Protein AF-R6BCE7-F1 (afdb_monomer)

pLDDT: mean 92.73, std 3.62, range [75.0, 97.38]

Mean predicted aligned error: 3.89 Å

Solvent-accessible surface area (backbone atoms only — not comparable to full-atom values): 5252 Å² total; per-residue (Å²): 100,74,44,82,47,73,57,94,94,38,68,33,36,38,37,47,66,36,90,86,33,65,74,57,35,53,32,46,33,52,50,38,34,76,74,69,73,43,73,53,62,67,44,45,74,71,65,68,71,46,92,45,57,43,50,38,33,36,24,44,94,90,36,59,54,32,43,45,28,38,34,62,43,83,44,72,56,94,90,40,82,42,81,44,71,57,72,52,74,54,107

Foldseek 3Di:
DWDWDADPNAIKIKDFPCLPPVLQLVLVQVQCCVPPVDGCPVVSVVVVPDPQKTWIFIGHPSHTDKIKIWGFDFDQDPNDTDTDTDIDIDD

Sequence (91 aa):
MRKNITINNKKYIFDDQIRDNLAVRTGFDRLAQQTFDISFEEWHKGGWWQENYQPHLLLCDGKVAANLSVNRIDCQINGVRRRMFPTLSHA

Structure (mmCIF, N/CA/C/O backbone):
data_AF-R6BCE7-F1
#
_entry.id   AF-R6BCE7-F1
#
loop_
_atom_site.group_PDB
_atom_site.id
_atom_site.type_symbol
_atom_site.label_atom_id
_atom_site.label_alt_id
_atom_site.label_comp_id
_atom_site.label_asym_id
_atom_site.label_entity_id
_atom_site.label_seq_id
_atom_site.pdbx_PDB_ins_code
_atom_site.Cartn_x
_atom_site.Cartn_y
_atom_site.Cartn_z
_atom_site.occupancy
_atom_site.B_iso_or_equiv
_atom_site.auth_seq_id
_atom_site.auth_comp_id
_atom_site.auth_asym_id
_atom_site.auth_atom_id
_atom_site.pdbx_PDB_model_num
ATOM 1 N N . MET A 1 1 ? 5.134 11.387 7.083 1.00 88.88 1 MET A N 1
ATOM 2 C CA . MET A 1 1 ? 4.376 12.221 8.015 1.00 88.88 1 MET A CA 1
ATOM 3 C C . MET A 1 1 ? 3.063 11.571 8.400 1.00 88.88 1 MET A C 1
ATOM 5 O O . MET A 1 1 ? 2.294 11.143 7.550 1.00 88.88 1 MET A O 1
ATOM 9 N N . ARG A 1 2 ? 2.781 11.582 9.701 1.00 93.06 2 ARG A N 1
ATOM 10 C CA . ARG A 1 2 ? 1.492 11.182 10.259 1.00 93.06 2 ARG A CA 1
ATOM 11 C C . ARG A 1 2 ? 0.706 12.424 10.670 1.00 93.06 2 ARG A C 1
ATOM 13 O O . ARG A 1 2 ? 1.262 13.290 11.345 1.00 93.06 2 ARG A O 1
ATOM 20 N N . LYS A 1 3 ? -0.554 12.550 10.247 1.00 96.19 3 LYS A N 1
ATOM 21 C CA . LYS A 1 3 ? -1.378 13.752 10.482 1.00 96.19 3 LYS A CA 1
ATOM 22 C C . LYS A 1 3 ? -2.838 13.396 10.739 1.00 96.19 3 LYS A C 1
ATOM 24 O O . LYS A 1 3 ? -3.393 12.546 10.057 1.00 96.19 3 LYS A O 1
ATOM 29 N N . ASN A 1 4 ? -3.477 14.091 11.677 1.00 97.00 4 ASN A N 1
ATOM 30 C CA . ASN A 1 4 ? -4.930 14.020 11.840 1.00 97.00 4 ASN A CA 1
ATOM 31 C C . ASN A 1 4 ? -5.602 14.887 10.772 1.00 97.00 4 ASN A C 1
ATOM 33 O O . ASN A 1 4 ? -5.213 16.041 10.587 1.00 97.00 4 ASN A O 1
ATOM 37 N N . ILE A 1 5 ? -6.614 14.351 10.099 1.00 96.38 5 ILE A N 1
ATOM 38 C CA . ILE A 1 5 ? -7.400 15.069 9.093 1.00 96.38 5 ILE A CA 1
ATOM 39 C C . ILE A 1 5 ? -8.891 14.854 9.347 1.00 96.38 5 ILE A C 1
ATOM 41 O O . ILE A 1 5 ? -9.299 13.837 9.906 1.00 96.38 5 ILE A O 1
ATOM 45 N N . THR A 1 6 ? -9.715 15.814 8.936 1.00 96.62 6 THR A N 1
ATOM 46 C CA . THR A 1 6 ? -11.176 15.688 8.991 1.00 96.62 6 THR A CA 1
ATOM 47 C C . THR A 1 6 ? -11.727 15.786 7.578 1.00 96.62 6 THR A C 1
ATOM 49 O O . THR A 1 6 ? -11.450 16.757 6.880 1.00 96.62 6 THR A O 1
ATOM 52 N N . ILE A 1 7 ? -12.491 14.780 7.160 1.00 94.25 7 ILE A N 1
ATOM 53 C CA . ILE A 1 7 ? -13.155 14.721 5.854 1.00 94.25 7 ILE A CA 1
ATOM 54 C C . ILE A 1 7 ? -14.630 14.437 6.132 1.00 94.25 7 ILE A C 1
ATOM 56 O O . ILE A 1 7 ? -14.941 13.452 6.799 1.00 94.25 7 ILE A O 1
ATOM 60 N N . ASN A 1 8 ? -15.536 15.295 5.655 1.00 94.19 8 ASN A N 1
ATOM 61 C CA . ASN A 1 8 ? -16.987 15.154 5.852 1.00 94.19 8 ASN A CA 1
ATOM 62 C C . ASN A 1 8 ? -17.383 14.906 7.325 1.00 94.19 8 ASN A C 1
ATOM 64 O O . ASN A 1 8 ? -18.104 13.961 7.631 1.00 94.19 8 ASN A O 1
ATOM 68 N N . ASN A 1 9 ? -16.861 15.723 8.250 1.00 94.56 9 ASN A N 1
ATOM 69 C CA . ASN A 1 9 ? -17.056 15.614 9.710 1.00 94.56 9 ASN A CA 1
ATOM 70 C C . ASN A 1 9 ? -16.564 14.309 10.359 1.00 94.56 9 ASN A C 1
ATOM 72 O O . ASN A 1 9 ? -16.789 14.087 11.549 1.00 94.56 9 ASN A O 1
ATOM 76 N N . LYS A 1 10 ? -15.846 13.465 9.617 1.00 95.50 10 LYS A N 1
ATOM 77 C CA . LYS A 1 10 ? -15.255 12.232 10.123 1.00 95.50 10 LYS A CA 1
ATOM 78 C C . LYS A 1 10 ? -13.745 12.389 10.272 1.00 95.50 10 LYS A C 1
ATOM 80 O O . LYS A 1 10 ? -13.082 12.975 9.414 1.00 95.50 10 LYS A O 1
ATOM 85 N N . LYS A 1 11 ? -13.211 11.903 11.393 1.00 97.00 11 LYS A N 1
ATOM 86 C CA . LYS A 1 11 ? -11.785 11.993 11.727 1.00 97.00 11 LYS A CA 1
ATOM 87 C C . LYS A 1 11 ? -11.028 10.827 11.108 1.00 97.00 11 LYS A C 1
ATOM 89 O O . LYS A 1 11 ? -11.445 9.679 11.236 1.00 97.00 11 LYS A O 1
ATOM 94 N N . TYR A 1 12 ? -9.893 11.139 10.504 1.00 97.38 12 TYR A N 1
ATOM 95 C CA . TYR A 1 12 ? -8.960 10.167 9.959 1.00 97.38 12 TYR A CA 1
ATOM 96 C C . TYR A 1 12 ? -7.536 10.498 10.385 1.00 97.38 12 TYR A C 1
ATOM 98 O O . TYR A 1 12 ? -7.223 11.627 10.776 1.00 97.38 12 TYR A O 1
ATOM 106 N N . ILE A 1 13 ? -6.660 9.511 10.251 1.00 97.31 13 ILE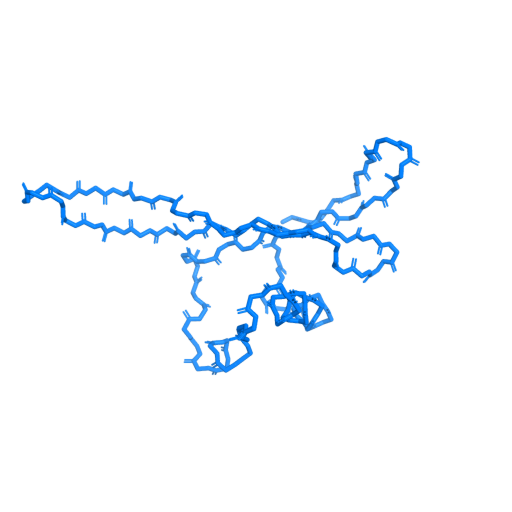 A N 1
ATOM 107 C CA . ILE A 1 13 ? -5.219 9.695 10.357 1.00 97.31 13 ILE A CA 1
ATOM 108 C C . ILE A 1 13 ? -4.603 9.387 8.999 1.00 97.31 13 ILE A C 1
ATOM 110 O O . ILE A 1 13 ? -4.713 8.268 8.511 1.00 97.31 13 ILE A O 1
ATOM 114 N N . PHE A 1 14 ? -3.956 10.379 8.403 1.00 97.00 14 PHE A N 1
ATOM 115 C CA . PHE A 1 14 ? -3.071 10.189 7.264 1.00 97.00 14 PHE A CA 1
ATOM 116 C C . PHE A 1 14 ? -1.725 9.643 7.743 1.00 97.00 14 PHE A C 1
ATOM 118 O O . PHE A 1 14 ? -1.176 10.171 8.715 1.00 97.00 14 PHE A O 1
ATOM 125 N N . ASP A 1 15 ? -1.192 8.626 7.067 1.00 96.19 15 ASP A N 1
ATOM 126 C CA . ASP A 1 15 ? 0.141 8.074 7.328 1.00 96.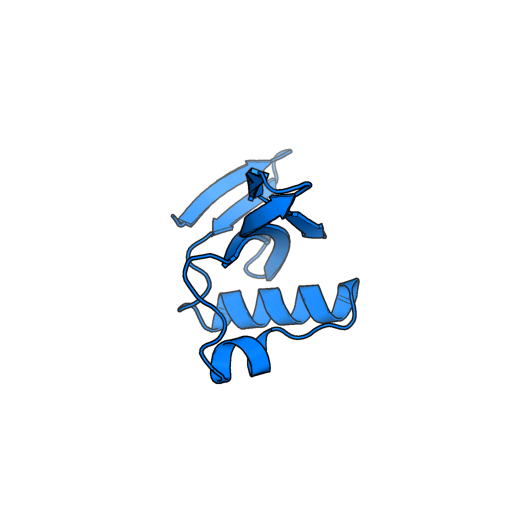19 15 ASP A CA 1
ATOM 127 C C . ASP A 1 15 ? 0.809 7.589 6.03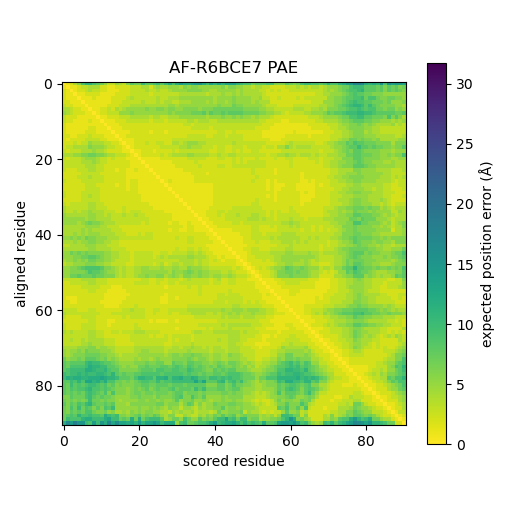3 1.00 96.19 15 ASP A C 1
ATOM 129 O O . ASP A 1 15 ? 0.214 6.830 5.273 1.00 96.19 15 ASP A O 1
ATOM 133 N N . ASP A 1 16 ? 2.047 8.016 5.794 1.00 94.38 16 ASP A N 1
ATOM 134 C CA . ASP A 1 16 ? 2.888 7.596 4.663 1.00 94.38 16 ASP A CA 1
ATOM 135 C C . ASP A 1 16 ? 4.233 6.972 5.109 1.00 94.38 16 ASP A C 1
ATOM 137 O O . ASP A 1 16 ? 5.088 6.639 4.290 1.00 94.38 16 ASP A O 1
ATOM 141 N N . GLN A 1 17 ? 4.429 6.786 6.422 1.00 91.31 17 GLN A N 1
ATOM 142 C CA . GLN A 1 17 ? 5.623 6.185 7.031 1.00 91.31 17 GLN A CA 1
ATOM 143 C C . GLN A 1 17 ? 5.294 4.798 7.581 1.00 91.31 17 GLN A C 1
ATOM 145 O O . GLN A 1 17 ? 5.558 4.458 8.733 1.00 91.31 17 GLN A O 1
ATOM 150 N N . ILE A 1 18 ? 4.676 3.987 6.727 1.00 92.31 18 ILE A N 1
ATOM 151 C CA . ILE A 1 18 ? 4.016 2.751 7.153 1.00 92.31 18 ILE A CA 1
ATOM 152 C C . ILE A 1 18 ? 4.925 1.528 7.079 1.00 92.31 18 ILE A C 1
ATOM 154 O O . ILE A 1 18 ? 4.659 0.541 7.758 1.00 92.31 18 ILE A O 1
ATOM 158 N N . ARG A 1 19 ? 6.021 1.607 6.310 1.00 89.94 19 ARG A N 1
ATOM 159 C CA . ARG A 1 19 ? 6.957 0.492 6.105 1.00 89.94 19 ARG A CA 1
ATOM 160 C C . ARG A 1 19 ? 7.470 -0.072 7.426 1.00 89.94 19 ARG A C 1
ATOM 162 O O . ARG A 1 19 ? 7.440 -1.280 7.601 1.00 89.94 19 ARG A O 1
ATOM 169 N N . ASP A 1 20 ? 7.852 0.788 8.366 1.00 88.94 20 ASP A N 1
ATOM 170 C CA . ASP A 1 20 ? 8.471 0.373 9.632 1.00 88.94 20 ASP A CA 1
ATOM 171 C C . ASP A 1 20 ? 7.455 0.282 10.794 1.00 88.94 20 ASP A C 1
ATOM 173 O O . ASP A 1 20 ? 7.807 -0.069 11.920 1.00 88.94 20 ASP A O 1
ATOM 177 N N . ASN A 1 21 ? 6.169 0.552 10.532 1.00 91.81 21 ASN A N 1
ATOM 178 C CA . ASN A 1 21 ? 5.092 0.468 11.517 1.00 91.81 21 ASN A CA 1
ATOM 179 C C . ASN A 1 21 ? 4.272 -0.812 11.313 1.00 91.81 21 ASN A C 1
ATOM 181 O O .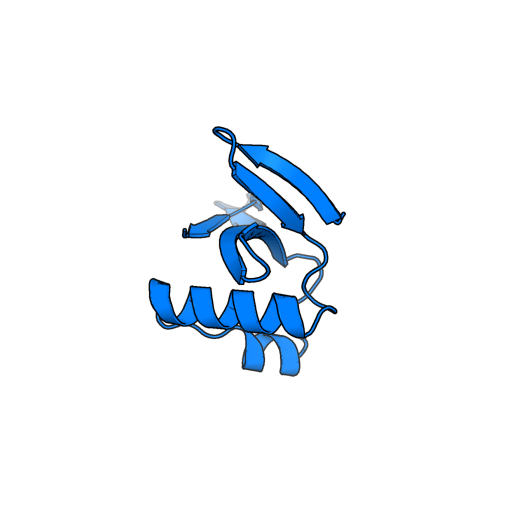 ASN A 1 21 ? 3.352 -0.845 10.495 1.00 91.81 21 ASN A O 1
ATOM 185 N N . LEU A 1 22 ? 4.573 -1.853 12.098 1.00 93.06 22 LEU A N 1
ATOM 186 C CA . LEU A 1 22 ? 3.950 -3.175 11.966 1.00 93.06 22 LEU A CA 1
ATOM 187 C C . LEU A 1 22 ? 2.414 -3.123 11.971 1.00 93.06 22 LEU A C 1
ATOM 189 O O . LEU A 1 22 ? 1.787 -3.702 11.091 1.00 93.06 22 LEU A O 1
ATOM 193 N N . ALA A 1 23 ? 1.801 -2.407 12.917 1.00 92.12 23 ALA A N 1
ATOM 194 C CA . ALA A 1 23 ? 0.342 -2.373 13.044 1.00 92.12 23 ALA A CA 1
ATOM 195 C C . ALA A 1 23 ? -0.330 -1.755 11.808 1.00 92.12 23 ALA A C 1
ATOM 197 O O . ALA A 1 23 ? -1.345 -2.256 11.320 1.00 92.12 23 ALA A O 1
ATOM 198 N N . VAL A 1 24 ? 0.253 -0.676 11.279 1.00 94.31 24 VAL A N 1
ATOM 199 C CA . VAL A 1 24 ? -0.271 -0.002 10.087 1.00 94.31 24 VAL A CA 1
ATOM 200 C C . VAL A 1 24 ? 0.002 -0.832 8.831 1.00 94.31 24 VAL A C 1
ATOM 202 O O . VAL A 1 24 ? -0.895 -0.972 8.001 1.00 94.31 24 VAL A O 1
ATOM 205 N N . ARG A 1 25 ? 1.187 -1.446 8.722 1.00 95.31 25 ARG A N 1
ATOM 206 C CA . ARG A 1 25 ? 1.560 -2.321 7.603 1.00 95.31 25 ARG A CA 1
ATOM 207 C C . ARG A 1 25 ? 0.661 -3.550 7.506 1.00 95.31 25 ARG A C 1
ATOM 209 O O . ARG A 1 25 ? 0.149 -3.821 6.430 1.00 95.31 25 ARG A O 1
ATOM 216 N N . THR A 1 26 ? 0.375 -4.223 8.620 1.00 95.44 26 THR A N 1
ATOM 217 C CA . THR A 1 26 ? -0.580 -5.344 8.649 1.00 95.44 26 THR A CA 1
ATOM 218 C C . THR A 1 26 ? -1.984 -4.898 8.229 1.00 95.44 26 THR A C 1
ATOM 220 O O . THR A 1 26 ? -2.672 -5.607 7.499 1.00 95.44 26 THR A O 1
ATOM 223 N N . GLY A 1 27 ? -2.422 -3.706 8.653 1.00 95.44 27 GLY A N 1
ATOM 224 C CA . GLY A 1 27 ? -3.700 -3.141 8.216 1.00 95.44 27 GLY A CA 1
ATOM 225 C C . GLY A 1 27 ? -3.749 -2.860 6.711 1.00 95.44 27 GLY A C 1
ATOM 226 O O . GLY A 1 27 ? -4.768 -3.130 6.077 1.00 95.44 27 GLY A O 1
ATOM 227 N N . PHE A 1 28 ? -2.651 -2.348 6.154 1.00 96.12 28 PHE A N 1
ATOM 228 C CA . PHE A 1 28 ? -2.475 -2.109 4.723 1.00 96.12 28 PHE A CA 1
ATOM 229 C C . PHE A 1 28 ? -2.483 -3.413 3.922 1.00 96.12 28 PHE A C 1
ATOM 231 O O . PHE A 1 28 ? -3.244 -3.523 2.964 1.00 96.12 28 PHE A O 1
ATOM 238 N N . ASP A 1 29 ? -1.706 -4.406 4.354 1.00 95.81 29 ASP A N 1
ATOM 239 C CA . ASP A 1 29 ? -1.619 -5.709 3.697 1.00 95.81 29 ASP A CA 1
ATOM 240 C C . ASP A 1 29 ? -2.983 -6.402 3.655 1.00 95.81 29 ASP A C 1
ATOM 242 O O . ASP A 1 29 ? -3.432 -6.851 2.605 1.00 95.81 29 ASP A O 1
ATOM 246 N N . ARG A 1 30 ? -3.713 -6.375 4.776 1.00 96.00 30 ARG A N 1
ATOM 247 C CA . ARG A 1 30 ? -5.082 -6.895 4.847 1.00 96.00 30 ARG A CA 1
ATOM 248 C C . ARG A 1 30 ? -6.011 -6.208 3.845 1.00 96.00 30 ARG A C 1
ATOM 250 O O . ARG A 1 30 ? -6.801 -6.885 3.196 1.00 96.00 30 ARG A O 1
ATOM 257 N N . LEU A 1 31 ? -5.939 -4.881 3.721 1.00 96.00 31 LEU A N 1
ATOM 258 C CA . LEU A 1 31 ? -6.776 -4.143 2.771 1.00 96.00 31 LEU A CA 1
ATOM 259 C C . LEU A 1 31 ? -6.414 -4.494 1.315 1.00 96.00 31 LEU A C 1
ATOM 261 O O . LEU A 1 31 ? -7.306 -4.637 0.479 1.00 96.00 31 LEU A O 1
ATOM 265 N N . ALA A 1 32 ? -5.124 -4.658 1.013 1.00 95.19 32 ALA A N 1
ATOM 266 C CA . ALA A 1 32 ? -4.655 -5.071 -0.306 1.00 95.19 32 ALA A CA 1
ATOM 267 C C . ALA A 1 32 ? -5.129 -6.486 -0.673 1.00 95.19 32 ALA A C 1
ATOM 269 O O . ALA A 1 32 ? -5.655 -6.675 -1.768 1.00 95.19 32 ALA A O 1
ATOM 270 N N . GLN A 1 33 ? -5.044 -7.439 0.260 1.00 95.69 33 GLN A N 1
ATOM 271 C CA . GLN A 1 33 ? -5.576 -8.792 0.075 1.00 95.69 33 GLN A CA 1
ATOM 272 C C . GLN A 1 33 ? -7.084 -8.760 -0.197 1.00 95.69 33 GLN A C 1
ATOM 274 O O . GLN A 1 33 ? -7.560 -9.369 -1.145 1.00 95.69 33 GLN A O 1
ATOM 279 N N . GLN A 1 34 ? -7.844 -7.988 0.585 1.00 95.62 34 GLN A N 1
ATOM 280 C CA . GLN A 1 34 ? -9.298 -7.890 0.418 1.00 95.62 34 GLN A CA 1
ATOM 281 C C . GLN A 1 34 ? -9.730 -7.273 -0.920 1.00 95.62 34 GLN A C 1
ATOM 283 O O . GLN A 1 34 ? -10.816 -7.587 -1.399 1.00 95.62 34 GLN A O 1
ATOM 288 N N . THR A 1 35 ? -8.917 -6.386 -1.501 1.00 94.44 35 THR A N 1
ATOM 289 C CA . THR A 1 35 ? -9.289 -5.650 -2.722 1.00 94.44 35 THR A CA 1
ATOM 290 C C . THR A 1 35 ? -8.741 -6.303 -3.990 1.00 94.44 35 THR A C 1
ATOM 292 O O . THR A 1 35 ? -9.420 -6.339 -5.013 1.00 94.44 35 THR A O 1
ATOM 295 N N . PHE A 1 36 ? -7.501 -6.789 -3.940 1.00 91.69 36 PHE A N 1
ATOM 296 C CA . PHE A 1 36 ? -6.748 -7.232 -5.115 1.00 91.69 36 PHE A CA 1
ATOM 297 C C . PHE A 1 36 ? -6.210 -8.655 -5.001 1.00 91.69 36 PHE A C 1
ATOM 299 O O . PHE A 1 36 ? -5.580 -9.117 -5.946 1.00 91.69 36 P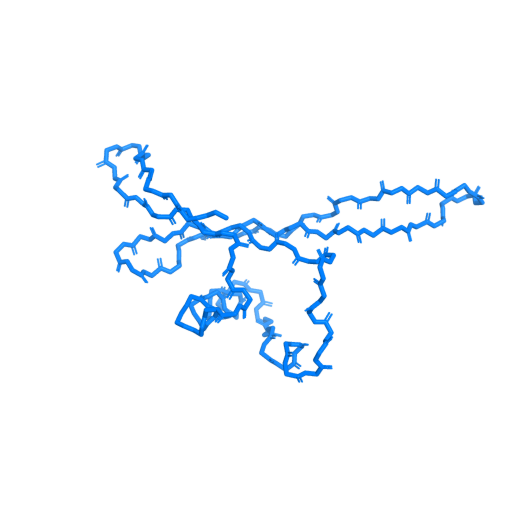HE A O 1
ATOM 306 N N . ASP A 1 37 ? -6.423 -9.328 -3.867 1.00 94.00 37 ASP A N 1
ATOM 307 C CA . ASP A 1 37 ? -5.875 -10.660 -3.591 1.00 94.00 37 ASP A CA 1
ATOM 308 C C . ASP A 1 37 ? -4.336 -10.709 -3.694 1.00 94.00 37 ASP A C 1
ATOM 310 O O . ASP A 1 37 ? -3.731 -11.681 -4.138 1.00 94.00 37 ASP A O 1
ATOM 314 N N . ILE A 1 38 ? -3.681 -9.612 -3.287 1.00 92.25 38 ILE A N 1
ATOM 315 C CA . ILE A 1 38 ? -2.217 -9.492 -3.226 1.00 92.25 38 ILE A CA 1
ATOM 316 C C . ILE A 1 38 ?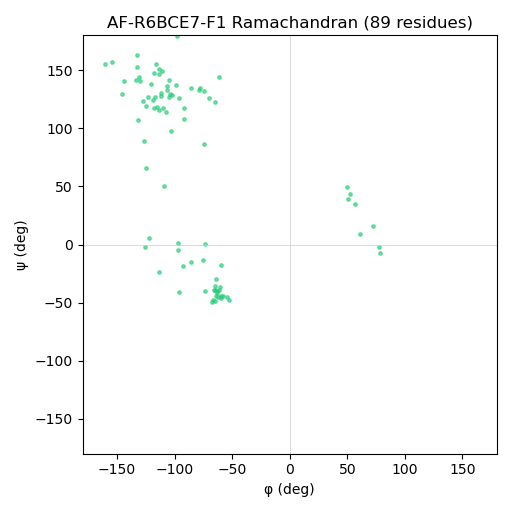 -1.750 -9.262 -1.789 1.00 92.25 38 ILE A C 1
ATOM 318 O O . ILE A 1 38 ? -2.414 -8.572 -1.016 1.00 92.25 38 ILE A O 1
ATOM 322 N N . SER A 1 39 ? -0.564 -9.778 -1.459 1.00 93.50 39 SER A N 1
ATOM 323 C CA . SER A 1 39 ? 0.135 -9.485 -0.204 1.00 93.50 39 SER A CA 1
ATOM 324 C C . SER A 1 39 ? 1.507 -8.866 -0.473 1.00 93.50 39 SER A C 1
ATOM 326 O O . SER A 1 39 ? 2.257 -9.290 -1.352 1.00 93.50 39 SER A O 1
ATOM 328 N N . PHE A 1 40 ? 1.834 -7.856 0.321 1.00 92.06 40 PHE A N 1
ATOM 329 C CA . PHE A 1 40 ? 3.101 -7.149 0.386 1.00 92.06 40 PHE A CA 1
ATOM 330 C C . PHE A 1 40 ? 4.017 -7.671 1.503 1.00 92.06 40 PHE A C 1
ATOM 332 O O . PHE A 1 40 ? 5.155 -7.216 1.591 1.00 92.06 40 PHE A O 1
ATOM 339 N N . GLU A 1 41 ? 3.579 -8.607 2.353 1.00 92.75 41 GLU A N 1
ATOM 340 C CA . GLU A 1 41 ? 4.387 -9.091 3.485 1.00 92.75 41 GLU A CA 1
ATOM 341 C C . GLU A 1 41 ? 5.632 -9.859 3.031 1.00 92.75 41 GLU A C 1
ATOM 343 O O . GLU A 1 41 ? 6.736 -9.557 3.482 1.00 92.75 41 GLU A O 1
ATOM 348 N N . GLU A 1 42 ? 5.499 -10.797 2.091 1.00 90.62 42 GLU A N 1
ATOM 3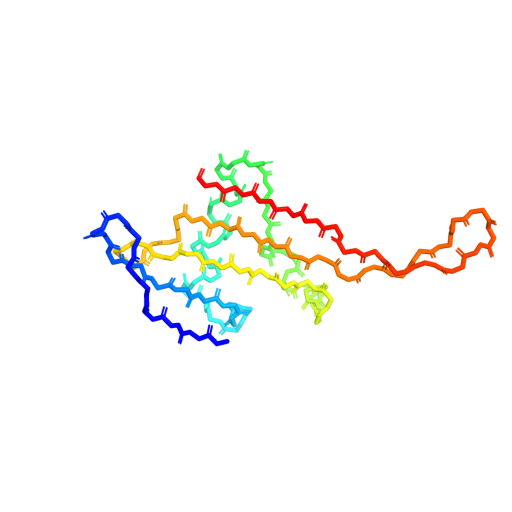49 C CA . GLU A 1 42 ? 6.666 -11.499 1.533 1.00 90.62 42 GLU A CA 1
ATOM 350 C C . GLU A 1 42 ? 7.572 -10.537 0.762 1.00 90.62 42 GLU A C 1
ATOM 352 O O . GLU A 1 42 ? 8.799 -10.606 0.853 1.00 90.62 42 GLU A O 1
ATOM 357 N N . TRP A 1 43 ? 6.966 -9.562 0.080 1.00 91.50 43 TRP A N 1
ATOM 358 C CA . TRP A 1 43 ? 7.706 -8.538 -0.641 1.00 91.50 43 TRP A CA 1
ATOM 359 C C . TRP A 1 43 ? 8.533 -7.636 0.302 1.00 91.50 43 TRP A C 1
ATOM 361 O O . TRP A 1 43 ? 9.684 -7.287 0.026 1.00 91.50 43 TRP A O 1
ATOM 371 N N . HIS A 1 44 ? 7.960 -7.303 1.459 1.00 92.88 44 HIS A N 1
ATOM 372 C CA . HIS A 1 44 ? 8.617 -6.567 2.531 1.00 92.88 44 HIS A CA 1
ATOM 373 C C . HIS A 1 44 ? 9.733 -7.392 3.191 1.00 92.88 44 HIS A C 1
ATOM 375 O O . HIS A 1 44 ? 10.855 -6.903 3.319 1.00 92.88 44 HIS A O 1
ATOM 381 N N . LYS A 1 45 ? 9.461 -8.649 3.572 1.00 92.00 45 LYS A N 1
ATOM 382 C CA . LYS A 1 45 ? 10.445 -9.551 4.205 1.00 92.00 45 LYS A CA 1
ATOM 383 C C . LYS A 1 45 ? 11.656 -9.818 3.316 1.00 92.00 45 LYS A C 1
ATOM 385 O O . LYS A 1 45 ? 12.769 -9.899 3.827 1.00 92.00 45 LYS A O 1
ATOM 390 N N . GLY A 1 46 ? 11.454 -9.916 2.003 1.00 92.69 46 GLY A N 1
ATOM 391 C CA . GLY A 1 46 ? 12.541 -10.077 1.037 1.00 92.69 46 GLY A CA 1
ATOM 392 C C . GLY A 1 46 ? 13.367 -8.811 0.786 1.00 92.69 46 GLY A C 1
ATOM 393 O O . GLY A 1 46 ? 14.293 -8.844 -0.019 1.00 92.69 46 GLY A O 1
ATOM 394 N N . GLY A 1 47 ? 13.054 -7.687 1.444 1.00 90.81 47 GLY A N 1
ATOM 395 C CA . GLY A 1 47 ? 13.794 -6.431 1.290 1.00 90.81 47 GLY A CA 1
ATOM 396 C C . GLY A 1 47 ? 13.557 -5.734 -0.051 1.00 90.81 47 GLY A C 1
ATOM 397 O O . GL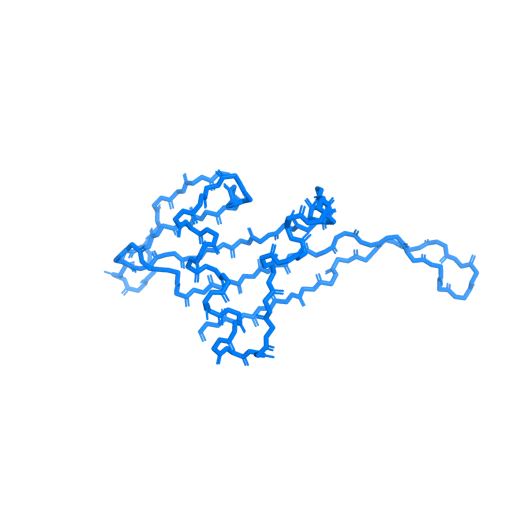Y A 1 47 ? 14.317 -4.845 -0.434 1.00 90.81 47 GLY A O 1
ATOM 398 N N . TRP A 1 48 ? 12.511 -6.112 -0.785 1.00 89.38 48 TRP A N 1
ATOM 399 C CA . TRP A 1 48 ? 12.195 -5.514 -2.082 1.00 89.38 48 TRP A CA 1
ATOM 400 C C . TRP A 1 48 ? 11.345 -4.240 -1.957 1.00 89.38 48 TRP A C 1
ATOM 402 O O . TRP A 1 48 ? 11.303 -3.437 -2.892 1.00 89.38 48 TRP A O 1
ATOM 412 N N . TRP A 1 49 ? 10.741 -3.995 -0.788 1.00 91.00 49 TRP A N 1
ATOM 413 C CA . TRP A 1 49 ? 10.095 -2.723 -0.459 1.00 91.00 49 TRP A CA 1
ATOM 414 C C . TRP A 1 49 ? 11.124 -1.624 -0.168 1.00 91.00 49 TRP A C 1
ATOM 416 O O . TRP A 1 49 ? 11.491 -1.331 0.975 1.00 91.00 49 TRP A O 1
ATOM 426 N N . GLN A 1 50 ? 11.553 -0.963 -1.237 1.00 87.62 50 GLN A N 1
ATOM 427 C CA . GLN A 1 50 ? 12.524 0.128 -1.200 1.00 87.62 50 GLN A CA 1
ATOM 428 C C . GLN A 1 50 ? 11.855 1.511 -1.229 1.00 87.62 50 GLN A C 1
ATOM 430 O O . GLN A 1 50 ? 10.635 1.634 -1.318 1.00 87.62 50 GLN A O 1
ATOM 435 N N . GLU A 1 51 ? 12.657 2.577 -1.189 1.00 87.12 51 GLU A N 1
ATOM 436 C CA . GLU A 1 51 ? 12.185 3.977 -1.161 1.00 87.12 51 GLU A CA 1
ATOM 437 C C . GLU A 1 51 ? 11.327 4.394 -2.366 1.00 87.12 51 GLU A C 1
ATOM 439 O O . GLU A 1 51 ? 10.638 5.416 -2.334 1.00 87.12 51 GLU A O 1
ATOM 444 N N . ASN A 1 52 ? 11.387 3.617 -3.448 1.00 87.69 52 ASN A N 1
ATOM 445 C CA . ASN A 1 52 ? 10.632 3.870 -4.666 1.00 87.69 52 ASN A CA 1
ATOM 446 C C . ASN A 1 52 ? 9.147 3.512 -4.532 1.00 87.69 52 ASN A C 1
ATOM 448 O O . ASN A 1 52 ? 8.384 3.929 -5.394 1.00 87.69 52 ASN A O 1
ATOM 452 N N . TYR A 1 53 ? 8.733 2.779 -3.493 1.00 90.88 53 TYR A N 1
ATOM 453 C CA . TYR A 1 53 ? 7.325 2.492 -3.226 1.00 90.88 53 TYR A CA 1
ATOM 454 C C . TYR A 1 53 ? 6.840 3.234 -1.990 1.00 90.88 53 TYR A C 1
ATOM 456 O O . TYR A 1 53 ? 7.332 3.022 -0.879 1.00 90.88 53 TYR A O 1
ATOM 464 N N . GLN A 1 54 ? 5.865 4.111 -2.204 1.00 93.12 54 GLN A N 1
ATOM 465 C CA . GLN A 1 54 ? 5.413 5.093 -1.226 1.00 93.12 54 GLN A CA 1
ATOM 466 C C . GLN A 1 54 ? 3.899 4.969 -1.025 1.00 93.12 54 GLN A C 1
ATOM 468 O O . GLN A 1 54 ? 3.130 5.602 -1.754 1.00 93.12 54 GLN A O 1
ATOM 473 N N . PRO A 1 55 ? 3.441 4.127 -0.081 1.00 94.62 55 PRO A N 1
ATOM 474 C CA . PRO A 1 55 ? 2.030 4.069 0.284 1.00 94.62 55 PRO A CA 1
ATOM 475 C C . PRO A 1 55 ? 1.607 5.265 1.122 1.00 94.62 55 PRO A C 1
ATOM 477 O O . PRO A 1 55 ? 2.242 5.581 2.124 1.00 94.62 55 PRO A O 1
ATOM 480 N N . HIS A 1 56 ? 0.491 5.877 0.742 1.00 95.56 56 HIS A N 1
ATOM 481 C CA . HIS A 1 56 ? -0.187 6.917 1.500 1.00 95.56 56 HIS A CA 1
ATOM 482 C C . HIS A 1 56 ? -1.534 6.384 1.972 1.00 95.56 56 HIS A C 1
ATOM 484 O O . HIS A 1 56 ? -2.410 6.072 1.163 1.00 95.56 56 HIS A O 1
ATOM 490 N N . LEU A 1 57 ? -1.702 6.264 3.284 1.00 96.75 57 LEU A N 1
ATOM 491 C CA . LEU A 1 57 ? -2.862 5.624 3.885 1.00 96.75 57 LEU A CA 1
ATOM 492 C C . LEU A 1 57 ? -3.756 6.624 4.602 1.00 96.75 57 LEU A C 1
ATOM 494 O O . LEU A 1 57 ? -3.283 7.590 5.204 1.00 96.75 57 LEU A O 1
ATOM 498 N N . LEU A 1 58 ? -5.051 6.318 4.617 1.00 96.94 58 LEU A N 1
ATOM 499 C CA . LEU A 1 58 ? -6.011 6.902 5.545 1.00 96.94 58 LEU A CA 1
ATOM 500 C C . LEU A 1 58 ? -6.487 5.840 6.522 1.00 96.94 58 LEU A C 1
ATOM 502 O O . LEU A 1 58 ? -6.954 4.775 6.123 1.00 96.94 58 LEU A O 1
ATOM 506 N N . LEU A 1 59 ? -6.397 6.149 7.811 1.00 96.69 59 LEU A N 1
ATOM 507 C CA . LEU A 1 59 ? -6.892 5.308 8.884 1.00 96.69 59 LEU A CA 1
ATOM 508 C C . LEU A 1 59 ? -8.156 5.918 9.484 1.00 96.69 59 LEU A C 1
ATOM 510 O O . LEU A 1 59 ? -8.177 7.099 9.824 1.00 96.69 59 LEU A O 1
ATOM 514 N N . CYS A 1 60 ? -9.180 5.094 9.665 1.00 95.94 60 CYS A N 1
ATOM 515 C CA . CYS A 1 60 ? -10.425 5.407 10.353 1.00 95.94 60 CYS A CA 1
ATOM 516 C C . CYS A 1 60 ? -10.545 4.498 11.575 1.00 95.94 60 CYS A C 1
ATOM 518 O O . CYS A 1 60 ? -10.431 3.282 11.438 1.00 95.94 60 CYS A O 1
ATOM 520 N N . ASP A 1 61 ? -10.756 5.066 12.764 1.00 93.44 61 ASP A N 1
ATOM 521 C CA . ASP A 1 61 ? -10.899 4.298 14.013 1.00 93.44 61 ASP A CA 1
ATOM 522 C C . ASP A 1 61 ? -9.757 3.282 14.232 1.00 93.44 61 ASP A C 1
ATOM 524 O O . ASP A 1 61 ? -9.959 2.141 14.644 1.00 93.44 61 ASP A O 1
ATOM 528 N N . GLY A 1 62 ? -8.531 3.687 13.880 1.00 90.81 62 GLY A N 1
ATOM 529 C CA . GLY A 1 62 ? -7.324 2.860 13.990 1.00 90.81 62 GLY A CA 1
ATOM 530 C C . GLY A 1 62 ? -7.147 1.795 12.899 1.00 90.81 62 GLY A C 1
ATOM 531 O O . GLY A 1 62 ? -6.117 1.127 12.884 1.00 90.81 62 GLY A O 1
ATOM 532 N N . LYS A 1 63 ? -8.092 1.648 11.964 1.00 94.44 63 LYS A N 1
ATOM 533 C CA . LYS A 1 63 ? -8.022 0.691 10.848 1.00 94.44 63 LYS A CA 1
ATOM 534 C C . LYS A 1 63 ? -7.699 1.403 9.541 1.00 94.44 63 LYS A C 1
ATOM 536 O O . LYS A 1 63 ? -8.222 2.484 9.294 1.00 94.44 63 LYS A O 1
ATOM 541 N N . VAL A 1 64 ? -6.880 0.792 8.687 1.00 96.00 64 VAL A N 1
ATOM 542 C CA . VAL A 1 64 ? -6.639 1.299 7.326 1.00 96.00 64 VAL A CA 1
ATOM 543 C C . VAL A 1 64 ? -7.947 1.222 6.537 1.00 96.00 64 VAL A C 1
ATOM 545 O O . VAL A 1 64 ? -8.555 0.157 6.455 1.00 96.00 64 VAL A O 1
ATOM 548 N N . ALA A 1 65 ? -8.382 2.372 6.029 1.00 94.94 65 ALA A N 1
ATOM 549 C CA . ALA A 1 65 ? -9.639 2.569 5.316 1.00 94.94 65 ALA A CA 1
ATOM 550 C C . ALA A 1 65 ? -9.426 2.920 3.840 1.00 94.94 65 ALA A C 1
ATOM 552 O O . ALA A 1 65 ? -10.324 2.710 3.047 1.00 94.94 65 ALA A O 1
ATOM 553 N N . ALA A 1 66 ? -8.268 3.471 3.472 1.00 94.75 66 ALA A N 1
ATOM 554 C CA . ALA A 1 66 ? -7.912 3.703 2.078 1.00 94.75 66 ALA A CA 1
ATOM 555 C C . ALA A 1 66 ? -6.394 3.740 1.898 1.00 94.75 66 ALA A C 1
ATOM 557 O O . ALA A 1 66 ? -5.650 4.051 2.835 1.00 94.75 66 ALA A O 1
ATOM 558 N N . ASN A 1 67 ? -5.961 3.467 0.672 1.00 94.62 67 ASN A N 1
ATOM 559 C CA . ASN A 1 67 ? -4.585 3.531 0.208 1.00 94.62 67 ASN A CA 1
ATOM 560 C C . ASN A 1 67 ? -4.504 4.267 -1.139 1.00 94.62 67 ASN A C 1
ATOM 562 O O . ASN A 1 67 ? -5.319 4.043 -2.034 1.00 94.62 67 ASN A O 1
ATOM 566 N N . LEU A 1 68 ? -3.456 5.071 -1.295 1.00 94.31 68 LEU A N 1
ATOM 567 C CA . LEU A 1 68 ? -2.902 5.512 -2.568 1.00 94.31 68 LEU A CA 1
ATOM 568 C C . LEU A 1 68 ? -1.387 5.303 -2.521 1.00 94.31 68 LEU A C 1
ATOM 570 O O . LEU A 1 68 ? -0.668 6.033 -1.847 1.00 94.31 68 LEU A O 1
ATOM 574 N N . SER A 1 69 ? -0.891 4.311 -3.243 1.00 93.25 69 SER A N 1
ATOM 575 C CA . SER A 1 69 ? 0.534 4.029 -3.348 1.00 93.25 69 SER A CA 1
ATOM 576 C C . SER A 1 69 ? 1.115 4.611 -4.622 1.00 93.25 69 SER A C 1
ATOM 578 O O . SER A 1 69 ? 0.513 4.480 -5.685 1.00 93.25 69 SER A O 1
ATOM 580 N N . VAL A 1 70 ? 2.295 5.218 -4.522 1.00 92.56 70 VAL A N 1
ATOM 581 C CA . VAL A 1 70 ? 3.061 5.746 -5.657 1.00 92.56 70 VAL A CA 1
ATOM 582 C C . VAL A 1 70 ? 4.323 4.912 -5.842 1.00 92.56 70 VAL A C 1
ATOM 584 O O . VAL A 1 70 ? 5.071 4.684 -4.893 1.00 92.56 70 VAL A O 1
ATOM 587 N N . ASN A 1 71 ? 4.578 4.475 -7.073 1.00 90.62 71 ASN A N 1
ATOM 588 C CA . ASN A 1 71 ? 5.827 3.831 -7.465 1.00 90.62 71 ASN A CA 1
ATOM 589 C C . ASN A 1 71 ? 6.682 4.805 -8.274 1.00 90.62 71 ASN A C 1
ATOM 591 O O . ASN A 1 71 ? 6.224 5.321 -9.284 1.00 90.62 71 ASN A O 1
ATOM 595 N N . ARG A 1 72 ? 7.940 5.032 -7.901 1.00 90.44 72 ARG A N 1
ATO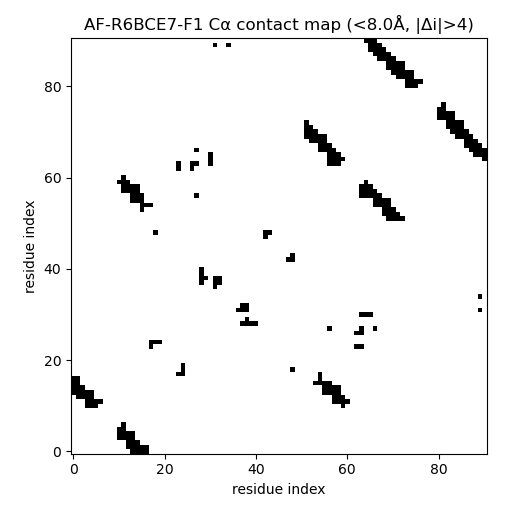M 596 C CA . ARG A 1 72 ? 8.896 5.780 -8.726 1.00 90.44 72 ARG A CA 1
ATOM 597 C C . ARG A 1 72 ? 9.667 4.808 -9.611 1.00 90.44 72 ARG A C 1
ATOM 599 O O . ARG A 1 72 ? 10.528 4.081 -9.121 1.00 90.44 72 ARG A O 1
ATOM 606 N N . ILE A 1 73 ? 9.381 4.824 -10.911 1.00 89.56 73 ILE A N 1
ATOM 607 C CA . ILE A 1 73 ? 9.992 3.909 -11.882 1.00 89.56 73 ILE A CA 1
ATOM 608 C C . ILE A 1 73 ? 10.676 4.722 -12.983 1.00 89.56 73 ILE A C 1
ATOM 610 O O . ILE A 1 73 ? 10.058 5.588 -13.600 1.00 89.56 73 ILE A O 1
ATOM 614 N N . ASP A 1 74 ? 11.956 4.446 -13.232 1.00 90.44 74 ASP A N 1
ATOM 615 C CA . ASP A 1 74 ? 12.671 4.975 -14.394 1.00 90.44 74 ASP A CA 1
ATOM 616 C C . ASP A 1 74 ? 12.557 3.960 -15.545 1.00 90.44 74 ASP A C 1
ATOM 618 O O . ASP A 1 74 ? 13.040 2.834 -15.444 1.00 90.44 74 ASP A O 1
ATOM 622 N N . CYS A 1 75 ? 11.920 4.366 -16.642 1.00 90.12 75 CYS A N 1
ATOM 623 C CA . CYS A 1 75 ? 11.642 3.538 -17.815 1.00 90.12 75 CYS A CA 1
ATOM 624 C C . CYS A 1 75 ? 12.375 4.073 -19.050 1.00 90.12 75 CYS A C 1
ATOM 626 O O . CYS A 1 75 ? 12.641 5.271 -19.164 1.00 90.12 75 CYS A O 1
ATOM 628 N N . GLN A 1 76 ? 12.641 3.206 -20.024 1.00 94.69 76 GLN A N 1
ATOM 629 C CA . GLN A 1 76 ? 13.053 3.608 -21.368 1.00 94.69 76 GLN A CA 1
ATOM 630 C C . GLN A 1 76 ? 11.886 3.366 -22.326 1.00 94.69 76 GLN A C 1
ATOM 632 O O . GLN A 1 76 ? 11.482 2.229 -22.539 1.00 94.69 76 GLN A O 1
ATOM 637 N N . ILE A 1 77 ? 11.332 4.441 -22.884 1.00 91.75 77 ILE A N 1
ATOM 638 C CA . ILE A 1 77 ? 10.188 4.397 -23.802 1.00 91.75 77 ILE A CA 1
ATOM 639 C C . ILE A 1 77 ? 10.659 4.965 -25.135 1.00 91.75 77 ILE A C 1
ATOM 641 O O . ILE A 1 77 ? 11.068 6.124 -25.201 1.00 91.75 77 ILE A O 1
ATOM 645 N N . ASN A 1 78 ? 10.636 4.144 -26.188 1.00 93.75 78 ASN A N 1
ATOM 646 C CA . ASN A 1 78 ? 11.108 4.509 -27.531 1.00 93.75 78 ASN A CA 1
ATOM 647 C C . ASN A 1 78 ? 12.537 5.084 -27.530 1.00 93.75 78 ASN A C 1
ATOM 649 O O . ASN A 1 78 ? 12.809 6.113 -28.140 1.00 93.75 78 ASN A O 1
ATOM 653 N N . GLY A 1 79 ? 13.445 4.460 -26.774 1.00 93.69 79 GLY A N 1
ATOM 654 C CA . GLY A 1 79 ? 14.830 4.928 -26.652 1.00 93.69 79 GLY A CA 1
ATOM 655 C C . GLY A 1 79 ? 15.034 6.124 -25.714 1.00 93.69 79 GLY A C 1
ATOM 656 O O . GLY A 1 79 ? 16.173 6.462 -25.414 1.00 93.69 79 GLY A O 1
ATOM 657 N N . VAL A 1 80 ? 13.963 6.738 -25.199 1.00 94.25 80 VAL A N 1
ATOM 658 C CA . VAL A 1 80 ? 14.037 7.916 -24.326 1.00 94.25 80 VAL A CA 1
ATOM 659 C C . VAL A 1 80 ? 13.817 7.518 -22.872 1.00 94.25 80 VAL A C 1
ATOM 661 O O . VAL A 1 80 ? 12.819 6.880 -22.531 1.00 94.25 80 VAL A O 1
ATOM 664 N N . ARG A 1 81 ? 14.725 7.942 -21.988 1.00 93.38 81 ARG A N 1
ATOM 665 C CA . ARG A 1 81 ? 14.569 7.753 -20.543 1.00 93.38 81 ARG A CA 1
ATOM 666 C C . ARG A 1 81 ? 13.445 8.644 -20.012 1.00 93.38 81 ARG A C 1
ATOM 668 O O . ARG A 1 81 ? 13.455 9.858 -20.215 1.00 93.38 81 ARG A O 1
ATOM 675 N N . ARG A 1 82 ? 12.475 8.049 -19.324 1.00 92.75 82 ARG A N 1
ATOM 676 C CA . ARG A 1 82 ? 11.318 8.714 -18.717 1.00 92.75 82 ARG A CA 1
ATOM 677 C C . ARG A 1 82 ? 11.188 8.274 -17.267 1.00 92.75 82 ARG A C 1
ATOM 679 O O . ARG A 1 82 ? 11.357 7.100 -16.961 1.00 92.75 82 ARG A O 1
ATOM 686 N N . ARG A 1 83 ? 10.841 9.211 -16.389 1.00 91.81 83 ARG A N 1
ATOM 687 C CA . ARG A 1 83 ? 10.450 8.903 -15.014 1.00 91.81 83 ARG A CA 1
ATOM 688 C C . ARG A 1 83 ? 8.936 8.837 -14.932 1.00 91.81 83 ARG A C 1
ATOM 690 O O . ARG A 1 83 ? 8.260 9.781 -15.333 1.00 91.81 83 ARG A O 1
ATOM 697 N N . MET A 1 84 ? 8.428 7.728 -14.424 1.00 89.50 84 MET A N 1
ATOM 698 C CA . MET A 1 84 ? 7.009 7.474 -14.239 1.00 89.50 84 MET A CA 1
ATOM 699 C C . MET A 1 84 ? 6.686 7.391 -12.752 1.00 89.50 84 MET A C 1
ATOM 701 O O . MET A 1 84 ? 7.512 6.963 -11.942 1.00 89.50 84 MET A O 1
ATOM 705 N N . PHE A 1 85 ? 5.450 7.763 -12.431 1.00 89.62 85 PHE A N 1
ATOM 706 C CA . PHE A 1 85 ? 4.889 7.660 -11.091 1.00 89.62 85 PHE A CA 1
ATOM 707 C C . PHE A 1 85 ? 3.578 6.859 -11.113 1.00 89.62 85 PHE A C 1
ATOM 709 O O . PHE A 1 85 ? 2.517 7.453 -10.919 1.00 89.62 85 PHE A O 1
ATOM 716 N N . PRO A 1 86 ? 3.590 5.548 -11.437 1.00 86.00 86 PRO A N 1
ATOM 717 C CA . PRO A 1 86 ? 2.367 4.755 -11.431 1.00 86.00 86 PRO A CA 1
ATOM 718 C C . PRO A 1 86 ? 1.752 4.705 -10.036 1.00 86.00 86 PRO A C 1
ATOM 720 O O . PRO A 1 86 ? 2.470 4.629 -9.033 1.00 86.00 86 PRO A O 1
ATOM 723 N N . THR A 1 87 ? 0.424 4.713 -9.986 1.00 88.56 87 THR A N 1
ATOM 724 C CA . THR A 1 87 ? -0.333 4.676 -8.739 1.00 88.56 87 THR A CA 1
ATOM 725 C C . THR A 1 87 ? -1.124 3.380 -8.596 1.00 88.56 87 THR A C 1
ATOM 727 O O . THR A 1 87 ? -1.606 2.821 -9.579 1.00 88.56 87 THR A O 1
ATOM 730 N N . LEU A 1 88 ? -1.265 2.908 -7.359 1.00 85.88 88 LEU A N 1
ATOM 731 C CA . LEU A 1 88 ? -2.187 1.839 -6.972 1.00 85.88 88 LEU A CA 1
ATOM 732 C C . LEU A 1 88 ? -3.075 2.373 -5.851 1.00 85.88 88 LEU A C 1
ATOM 734 O O . LEU A 1 88 ? -2.563 2.747 -4.799 1.00 85.88 88 LEU A O 1
ATOM 738 N N . SER A 1 89 ? -4.387 2.423 -6.060 1.00 82.31 89 SER A N 1
ATOM 739 C CA . SER A 1 89 ? -5.328 2.995 -5.093 1.00 82.31 89 SER A CA 1
ATOM 740 C C . SER A 1 89 ? -6.507 2.080 -4.818 1.00 82.31 89 SER A C 1
ATOM 742 O O . SER A 1 89 ? -7.004 1.441 -5.742 1.00 82.31 89 SER A O 1
ATOM 744 N N . HIS A 1 90 ? -6.980 2.073 -3.574 1.00 84.06 90 HIS A N 1
ATOM 745 C CA . HIS A 1 90 ? -8.186 1.359 -3.158 1.00 84.06 90 HIS A CA 1
ATOM 746 C C . HIS A 1 90 ? -8.732 1.906 -1.833 1.00 84.06 90 HIS A C 1
ATOM 748 O O . HIS A 1 90 ? -7.984 2.493 -1.046 1.00 84.06 90 HIS A O 1
ATOM 754 N N . ALA A 1 91 ? -10.032 1.729 -1.608 1.00 75.00 91 ALA A N 1
ATOM 755 C CA . ALA A 1 91 ? -10.777 2.193 -0.440 1.00 75.00 91 ALA A CA 1
ATOM 756 C C . ALA A 1 91 ? -11.851 1.169 -0.062 1.00 75.00 91 ALA A C 1
ATOM 758 O O . ALA A 1 91 ? -12.360 0.512 -0.999 1.00 75.00 91 ALA A O 1
#

Nearest PDB structures (foldseek):
  3n7z-assembly1_A  TM=7.205E-01  e=2.223E-01  Bacillus anthracis str. Sterne
  3n7z-assembly1_C  TM=7.118E-01  e=2.988E-01  Bacillus anthracis str. Sterne
  7n1l-assembly3_G  TM=4.793E-01  e=2.223E-01  Brucella abortus 2308
  7n1l-assembly6_I  TM=5.416E-01  e=4.262E-01  Brucella abortus 2308
  7n1l-assembly3_C  TM=4.819E-01  e=2.654E-01  Brucella abortus 2308

Secondary structure (DSSP, 8-state):
-EEEEEETTEEEEEES--TT-HHHHHHHHHHHHHHHS--SHHHHHTT---TTEEEEEEEETTEEEEEEEEE-EEEEETTEEEEE--EEEE-

Radius of gyration: 14.66 Å; Cα contacts (8 Å, |Δi|>4): 149; chains: 1; bounding box: 32×27×42 Å